Protein AF-A0A7V0SS67-F1 (afdb_monomer)

Foldseek 3Di:
DDDDDDPVRVCCVQPVDDDDDPPPPVVLLVVLCVVLVLPPCVQQNPVVVLVVVQPDPGPVSSVVVSCVVRVCSVVSSVVSSVVSSVVVVVVVVVDDPVNVVVVCCCVPPVCVCCVVPVVVVVVVVD

pLDDT: mean 96.19, std 3.83, range [73.62, 98.75]

Solvent-accessible surface area (backbone atoms only — not comparable to full-atom values): 7380 Å² total; per-residue (Å²): 138,87,87,86,80,55,71,68,56,52,34,42,75,57,67,66,62,84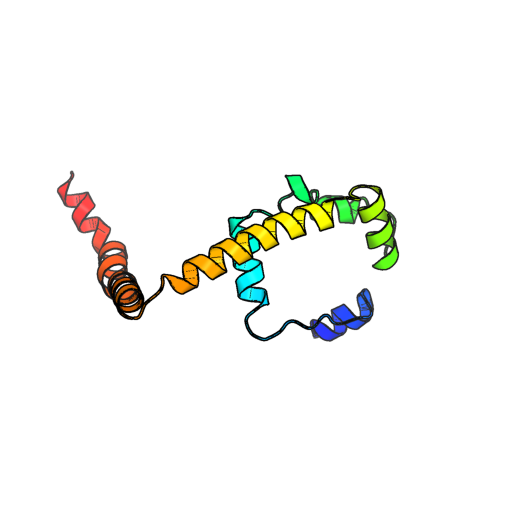,86,86,72,64,89,68,49,63,60,53,50,49,54,17,24,64,76,47,51,17,76,37,46,96,50,57,47,54,57,84,56,52,62,73,70,46,89,49,93,44,53,66,47,42,50,54,55,49,40,72,78,41,69,58,23,66,60,55,22,48,54,36,23,50,56,32,44,53,52,50,55,60,50,54,75,70,63,47,74,65,59,49,49,53,53,50,48,42,54,64,52,51,51,44,48,47,74,76,48,48,64,63,64,54,62,74,75,110

Radius of gyration: 22.18 Å; Cα contacts (8 Å, |Δi|>4): 68; chains: 1; bounding box: 54×40×57 Å

Secondary structure (DSSP, 8-state):
------HHHHHHHHTS-PPP--TTHHHHHHHHHHHHTTTSHHHH--HHHHHHH----SHHHHHHHHHHH-TTHHHHHHHHHHHHHHHHHHHHTT--HHHHHHHHHIIIIIIHHHHHHHHHHHHTT-

Structure (mmCIF, N/CA/C/O backbone):
data_AF-A0A7V0SS67-F1
#
_entry.id   AF-A0A7V0SS67-F1
#
loop_
_atom_site.group_PDB
_atom_site.id
_atom_site.type_symbol
_atom_site.label_atom_id
_atom_site.label_alt_id
_atom_site.label_comp_id
_atom_site.label_asym_id
_atom_site.label_entity_id
_atom_site.label_seq_id
_atom_site.pdbx_PDB_ins_code
_atom_site.Cartn_x
_atom_site.Cartn_y
_atom_site.Cartn_z
_atom_site.occupancy
_atom_site.B_iso_or_equiv
_atom_site.auth_seq_id
_atom_site.auth_comp_id
_atom_site.auth_asym_id
_atom_site.auth_atom_id
_atom_site.pdbx_PDB_model_num
ATOM 1 N N . MET A 1 1 ? 34.934 4.989 6.006 1.00 73.62 1 MET A N 1
ATOM 2 C CA . MET A 1 1 ? 34.285 6.233 5.537 1.00 73.62 1 MET A CA 1
ATOM 3 C C . MET A 1 1 ? 32.795 5.953 5.392 1.00 73.62 1 MET A C 1
ATOM 5 O O . MET A 1 1 ? 32.462 4.928 4.815 1.00 73.62 1 MET A O 1
ATOM 9 N N . LEU A 1 2 ? 31.919 6.779 5.969 1.00 80.50 2 LEU A N 1
ATOM 10 C CA . LEU A 1 2 ? 30.459 6.616 5.896 1.00 80.50 2 LEU A CA 1
ATOM 11 C C . LEU A 1 2 ? 29.910 7.613 4.872 1.00 80.50 2 LEU A C 1
ATOM 13 O O . LEU A 1 2 ? 30.039 8.817 5.076 1.00 80.50 2 LEU A O 1
ATOM 17 N N . ILE A 1 3 ? 29.315 7.116 3.789 1.00 89.94 3 ILE A N 1
ATOM 18 C CA . ILE A 1 3 ? 28.613 7.945 2.802 1.00 89.94 3 ILE A CA 1
ATOM 19 C C . ILE A 1 3 ? 27.132 7.964 3.187 1.00 89.94 3 ILE A C 1
ATOM 21 O O . ILE A 1 3 ? 26.530 6.910 3.391 1.00 89.94 3 ILE A O 1
ATOM 25 N N . LYS A 1 4 ? 26.551 9.160 3.312 1.00 92.12 4 LYS A N 1
ATOM 26 C CA . LYS A 1 4 ? 25.106 9.362 3.467 1.00 92.12 4 LYS A CA 1
ATOM 27 C C . LYS A 1 4 ? 24.581 9.957 2.167 1.00 92.12 4 LYS A C 1
ATOM 29 O O . LYS A 1 4 ? 25.079 10.996 1.755 1.00 92.12 4 LYS A O 1
ATOM 34 N N . ILE A 1 5 ? 23.594 9.307 1.567 1.00 94.56 5 ILE A N 1
ATOM 35 C CA . ILE A 1 5 ? 22.926 9.751 0.341 1.00 94.56 5 ILE A CA 1
ATOM 36 C C . ILE A 1 5 ? 21.428 9.866 0.615 1.00 94.56 5 ILE A C 1
ATOM 38 O O . ILE A 1 5 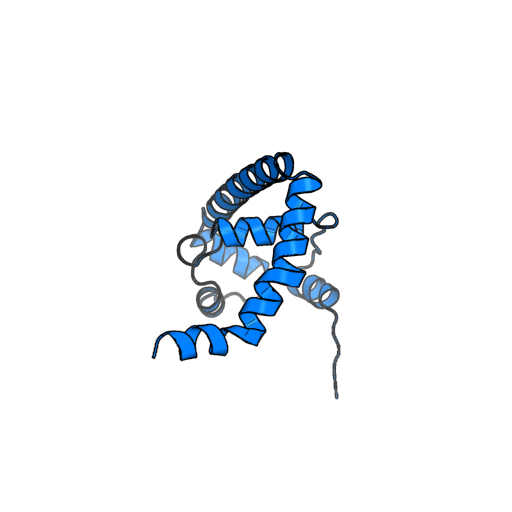? 20.862 9.028 1.330 1.00 94.56 5 ILE A O 1
ATOM 42 N N . LYS A 1 6 ? 20.786 10.919 0.108 1.00 93.94 6 LYS A N 1
ATOM 43 C CA . LYS A 1 6 ? 19.328 11.075 0.221 1.00 93.94 6 LYS A CA 1
ATOM 44 C C . LYS A 1 6 ? 18.623 10.236 -0.844 1.00 93.94 6 LYS A C 1
ATOM 46 O O . LYS A 1 6 ? 19.154 9.995 -1.920 1.00 93.94 6 LYS A O 1
ATOM 51 N N . ASN A 1 7 ? 17.376 9.850 -0.584 1.00 91.38 7 ASN A N 1
ATOM 52 C CA . ASN A 1 7 ? 16.580 9.132 -1.586 1.00 91.38 7 ASN A CA 1
ATOM 53 C C . ASN A 1 7 ? 16.333 9.960 -2.856 1.00 91.38 7 ASN A C 1
ATOM 55 O O . ASN A 1 7 ? 16.294 9.396 -3.941 1.00 91.38 7 ASN A O 1
ATOM 59 N N . GLU A 1 8 ? 16.181 11.279 -2.735 1.00 92.06 8 GLU A N 1
ATOM 60 C CA . GLU A 1 8 ? 16.025 12.179 -3.887 1.00 92.06 8 GLU A CA 1
ATOM 61 C C . GLU A 1 8 ? 17.274 12.176 -4.774 1.00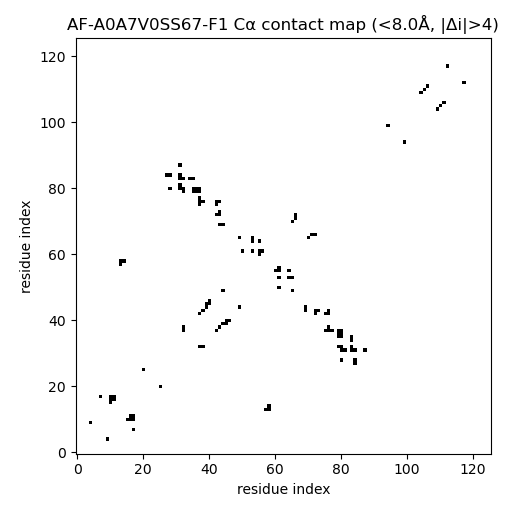 92.06 8 GLU A C 1
ATOM 63 O O . GLU A 1 8 ? 17.155 12.080 -5.991 1.00 92.06 8 GLU A O 1
ATOM 68 N N . GLU A 1 9 ? 18.463 12.187 -4.161 1.00 93.81 9 GLU A N 1
ATOM 69 C CA . GLU A 1 9 ? 19.745 12.077 -4.868 1.00 93.81 9 GLU A CA 1
ATOM 70 C C . GLU A 1 9 ? 19.830 10.734 -5.611 1.00 93.81 9 GLU A C 1
ATOM 72 O O . GLU A 1 9 ? 20.141 10.710 -6.795 1.00 93.81 9 GLU A O 1
ATOM 77 N N . LEU A 1 10 ? 19.445 9.620 -4.973 1.00 94.44 10 LEU A N 1
ATOM 78 C CA . LEU A 1 10 ? 19.388 8.309 -5.638 1.00 94.44 10 LEU A CA 1
ATOM 79 C C . LEU A 1 10 ? 18.441 8.290 -6.846 1.00 94.44 10 LEU A C 1
ATOM 81 O O . LEU A 1 10 ? 18.768 7.701 -7.874 1.00 94.44 10 LEU A O 1
ATOM 85 N N . ILE A 1 11 ? 17.259 8.901 -6.728 1.00 93.25 11 ILE A N 1
ATOM 86 C CA . ILE A 1 11 ? 16.284 8.963 -7.825 1.00 93.25 11 ILE A CA 1
ATOM 87 C C . ILE A 1 11 ? 16.846 9.794 -8.979 1.00 93.25 11 ILE A C 1
ATOM 89 O O . ILE A 1 11 ? 16.753 9.371 -10.131 1.00 93.25 11 ILE A O 1
ATOM 93 N N . GLN A 1 12 ? 17.452 10.941 -8.679 1.00 92.94 12 GLN A N 1
ATOM 94 C CA . GLN A 1 12 ? 18.030 11.803 -9.701 1.00 92.94 12 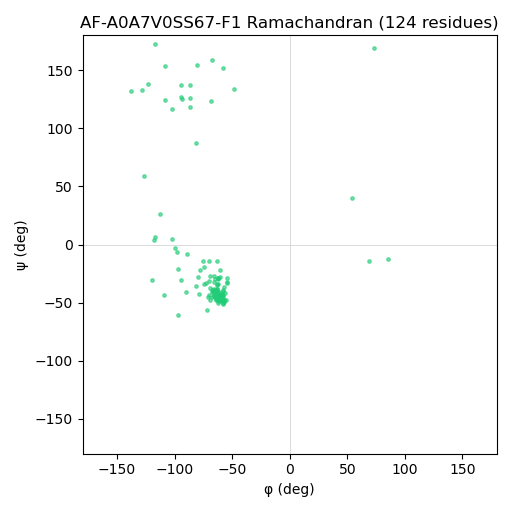GLN A CA 1
ATOM 95 C C . GLN A 1 12 ? 19.167 11.101 -10.454 1.00 92.94 12 GLN A C 1
ATOM 97 O O . GLN A 1 12 ? 19.180 11.133 -11.681 1.00 92.94 12 GLN A O 1
ATOM 102 N N . GLU A 1 13 ? 20.065 10.415 -9.745 1.00 93.81 13 GLU A N 1
ATOM 103 C CA . GLU A 1 13 ? 21.203 9.708 -10.350 1.00 93.81 13 GLU A CA 1
ATOM 104 C C . GLU A 1 13 ? 20.782 8.471 -11.164 1.00 93.81 13 GLU A C 1
ATOM 106 O O . GLU A 1 13 ? 21.364 8.184 -12.207 1.00 93.81 13 GLU A O 1
ATOM 111 N N . LEU A 1 14 ? 19.769 7.719 -10.712 1.00 94.12 14 LEU A N 1
ATOM 112 C CA . LEU A 1 14 ? 19.390 6.445 -11.346 1.00 94.12 14 LEU A CA 1
ATOM 113 C C . LEU A 1 14 ? 18.267 6.570 -12.385 1.00 94.12 14 LEU A C 1
ATOM 115 O O . LEU A 1 14 ? 18.192 5.757 -13.307 1.00 94.12 14 LEU A O 1
ATOM 119 N N . ILE A 1 15 ? 17.357 7.530 -12.210 1.00 94.69 15 ILE A N 1
ATOM 120 C CA . ILE A 1 15 ? 16.116 7.666 -12.995 1.00 94.69 15 ILE A CA 1
ATOM 121 C C . ILE A 1 15 ? 16.069 9.011 -13.733 1.00 94.69 15 ILE A C 1
ATOM 123 O O . ILE A 1 15 ? 15.489 9.084 -14.814 1.00 94.69 15 ILE A O 1
ATOM 127 N N . GLY A 1 16 ? 16.674 10.065 -13.176 1.00 91.81 16 GLY A N 1
ATOM 128 C CA . GLY A 1 16 ? 16.734 11.404 -13.777 1.00 91.81 16 GLY A CA 1
ATOM 129 C C . GLY A 1 16 ? 15.522 12.300 -13.503 1.00 91.81 16 GLY A C 1
ATOM 130 O O . GLY A 1 16 ? 15.597 13.503 -13.742 1.00 91.81 16 GLY A O 1
ATOM 131 N N . GLU A 1 17 ? 14.426 11.744 -12.982 1.00 89.81 17 GLU A N 1
ATOM 132 C CA . GLU A 1 17 ? 13.186 12.474 -12.712 1.00 89.81 17 GLU A CA 1
ATOM 133 C C . GLU A 1 17 ? 12.582 12.079 -11.360 1.00 89.81 17 GLU A C 1
ATOM 135 O O . GLU A 1 17 ? 12.384 10.897 -11.056 1.00 89.81 17 GLU A O 1
ATOM 140 N N . ILE A 1 18 ? 12.217 13.093 -10.574 1.00 88.69 18 ILE A N 1
ATOM 141 C CA . ILE A 1 18 ? 11.499 12.939 -9.310 1.00 88.69 18 ILE A CA 1
ATOM 142 C C . ILE A 1 18 ? 9.997 13.059 -9.570 1.00 88.69 18 ILE A C 1
ATOM 144 O O . ILE A 1 18 ? 9.517 14.055 -10.101 1.00 88.69 18 ILE A O 1
ATOM 148 N N . LYS A 1 19 ? 9.235 12.044 -9.151 1.00 91.62 19 LYS A N 1
ATOM 149 C CA . LYS A 1 19 ? 7.769 12.059 -9.234 1.00 91.62 19 LYS A CA 1
ATOM 150 C C . LYS A 1 19 ? 7.175 12.716 -8.000 1.00 91.62 19 LYS A C 1
ATOM 152 O O . LYS A 1 19 ? 7.409 12.259 -6.881 1.00 91.62 19 LYS A O 1
ATOM 157 N N . GLU A 1 20 ? 6.333 13.716 -8.218 1.00 93.50 20 GLU A N 1
ATOM 158 C CA . GLU A 1 20 ? 5.590 14.372 -7.149 1.00 93.50 20 GLU A CA 1
ATOM 159 C C . GLU A 1 20 ? 4.194 13.771 -6.975 1.00 93.50 20 GLU A C 1
ATOM 161 O O . GLU A 1 20 ? 3.464 13.513 -7.933 1.00 93.50 20 GLU A O 1
ATOM 166 N N . PHE A 1 21 ? 3.804 13.578 -5.717 1.00 95.62 21 PHE A N 1
ATOM 167 C CA . PHE A 1 21 ? 2.466 13.138 -5.344 1.00 95.62 21 PHE A CA 1
ATOM 168 C C . PHE A 1 21 ? 1.900 14.097 -4.294 1.00 95.62 21 PHE A C 1
ATOM 170 O O . PHE A 1 21 ? 2.587 14.375 -3.306 1.00 95.62 21 PHE A O 1
ATOM 177 N N . PRO A 1 22 ? 0.648 14.578 -4.435 1.00 97.62 22 PRO A N 1
ATOM 178 C CA . PRO A 1 22 ? 0.053 15.459 -3.440 1.00 97.62 22 PRO A CA 1
ATOM 179 C C . PRO A 1 22 ? 0.016 14.814 -2.054 1.00 97.62 22 PRO A C 1
ATOM 181 O O . PRO A 1 22 ? -0.091 13.588 -1.914 1.00 97.62 22 PRO A O 1
ATOM 184 N N . ARG A 1 23 ? 0.056 15.647 -1.011 1.00 96.50 23 ARG A N 1
ATOM 185 C CA . ARG A 1 23 ? 0.071 15.201 0.387 1.00 96.50 23 ARG A CA 1
ATOM 186 C C . ARG A 1 23 ? -1.029 14.160 0.650 1.00 96.50 23 ARG A C 1
ATOM 188 O O . ARG A 1 23 ? -2.173 14.335 0.243 1.00 96.50 23 ARG A O 1
ATOM 195 N N . TYR A 1 24 ? -0.660 13.076 1.335 1.00 95.62 24 TYR A N 1
ATOM 196 C CA . TYR A 1 24 ? -1.501 11.919 1.693 1.00 95.62 24 TYR A CA 1
ATOM 197 C C . TYR A 1 24 ? -1.952 10.993 0.552 1.00 95.62 24 TYR A C 1
ATOM 199 O O . TYR A 1 24 ? -2.372 9.869 0.834 1.00 95.62 24 TYR A O 1
ATOM 207 N N . THR A 1 25 ? -1.825 11.382 -0.718 1.00 97.62 25 THR A N 1
ATOM 208 C CA . THR A 1 25 ? -2.313 10.549 -1.834 1.00 97.62 25 THR A CA 1
ATOM 209 C C . THR A 1 25 ? -1.593 9.204 -1.923 1.00 97.62 25 THR A C 1
ATOM 211 O O . THR A 1 25 ? -2.241 8.180 -2.124 1.00 97.62 25 THR A O 1
ATOM 214 N N . THR A 1 26 ? -0.283 9.161 -1.667 1.00 97.12 26 THR A N 1
ATOM 215 C CA . THR A 1 26 ? 0.496 7.911 -1.658 1.00 97.12 26 THR A CA 1
ATOM 216 C C . THR A 1 26 ? 0.037 6.934 -0.577 1.00 97.12 26 THR A C 1
ATOM 218 O O . THR A 1 26 ? 0.020 5.733 -0.820 1.00 97.12 26 THR A O 1
ATOM 221 N N . GLN A 1 27 ? -0.411 7.413 0.589 1.00 98.12 27 GLN A N 1
ATOM 222 C CA . GLN A 1 27 ? -0.945 6.550 1.651 1.00 98.12 27 GLN A CA 1
ATOM 223 C C . GLN A 1 27 ? -2.251 5.879 1.211 1.00 98.12 27 GLN A C 1
ATOM 225 O O . GLN A 1 27 ? -2.433 4.678 1.412 1.00 98.12 27 GLN A O 1
ATOM 230 N N . ILE A 1 28 ? -3.124 6.634 0.538 1.00 98.06 28 ILE A N 1
ATOM 231 C CA . ILE A 1 28 ? -4.373 6.109 -0.029 1.00 98.06 28 ILE A CA 1
ATOM 232 C C . ILE A 1 28 ? -4.071 5.110 -1.151 1.00 98.06 28 ILE A C 1
ATOM 234 O O . ILE A 1 28 ? -4.667 4.035 -1.183 1.00 98.06 28 ILE A O 1
ATOM 238 N N . LEU A 1 29 ? -3.131 5.428 -2.045 1.00 98.50 29 LEU A N 1
ATOM 239 C CA . LEU A 1 29 ? -2.714 4.539 -3.133 1.00 98.50 29 LEU A CA 1
ATOM 240 C C . LEU A 1 29 ? -2.094 3.239 -2.603 1.00 98.50 29 LEU A C 1
ATOM 242 O O . LEU A 1 29 ? -2.414 2.164 -3.108 1.00 98.50 29 LEU A O 1
ATOM 246 N N . ASN A 1 30 ? -1.272 3.315 -1.555 1.00 98.44 30 ASN A N 1
ATOM 247 C CA . ASN A 1 30 ? -0.675 2.147 -0.910 1.00 98.44 30 ASN A CA 1
ATOM 248 C C . ASN A 1 30 ? -1.743 1.253 -0.270 1.00 98.44 30 ASN A C 1
ATOM 250 O O . ASN A 1 30 ? -1.744 0.045 -0.514 1.00 98.44 30 ASN A O 1
ATOM 254 N N . LEU A 1 31 ? -2.692 1.836 0.473 1.00 98.56 31 LEU A N 1
ATOM 255 C CA . LEU A 1 31 ? -3.822 1.101 1.050 1.00 98.56 31 LEU A CA 1
ATOM 256 C C . LEU A 1 31 ? -4.692 0.462 -0.043 1.00 98.56 31 LEU A C 1
ATOM 258 O O . LEU A 1 31 ? -5.053 -0.715 0.042 1.00 98.56 31 LEU A O 1
ATOM 262 N N . ALA A 1 32 ? -4.996 1.216 -1.101 1.00 98.69 32 ALA A N 1
ATOM 263 C CA . ALA A 1 32 ? -5.763 0.718 -2.234 1.00 98.69 32 ALA A CA 1
ATOM 264 C C . ALA A 1 32 ? -5.052 -0.457 -2.912 1.00 98.69 32 ALA A C 1
ATOM 266 O O . ALA A 1 32 ? -5.674 -1.485 -3.172 1.00 98.69 32 ALA A O 1
ATOM 267 N N . ASN A 1 33 ? -3.747 -0.347 -3.158 1.00 98.75 33 ASN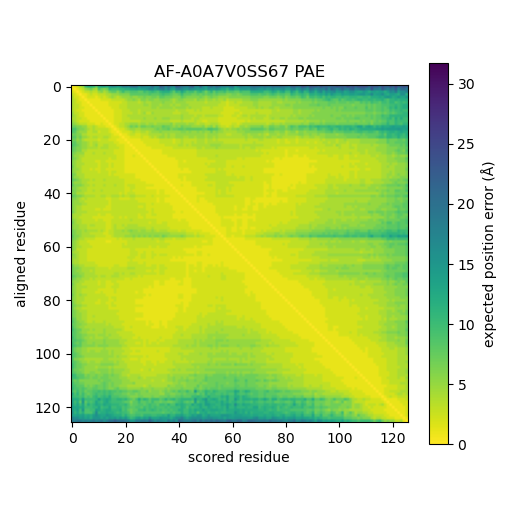 A N 1
ATOM 268 C CA . ASN A 1 33 ? -2.970 -1.418 -3.766 1.00 98.75 33 ASN A CA 1
ATOM 269 C C . ASN A 1 33 ? -2.858 -2.651 -2.859 1.00 98.75 33 ASN A C 1
ATOM 271 O O . ASN A 1 33 ? -2.974 -3.772 -3.355 1.00 98.75 33 ASN A O 1
ATOM 275 N N . GLN A 1 34 ? -2.694 -2.472 -1.545 1.00 98.38 34 GLN A N 1
ATOM 276 C CA . GLN A 1 34 ? -2.664 -3.578 -0.585 1.00 98.38 34 GLN A CA 1
ATOM 277 C C . GLN A 1 34 ? -3.973 -4.379 -0.617 1.00 98.38 34 GLN A C 1
ATOM 279 O O . GLN A 1 34 ? -3.939 -5.607 -0.730 1.00 98.38 34 GLN A O 1
ATOM 284 N N . ASN A 1 35 ? -5.115 -3.686 -0.604 1.00 98.38 35 ASN A N 1
ATOM 285 C CA . ASN A 1 35 ? -6.437 -4.311 -0.659 1.00 98.38 35 ASN A CA 1
ATOM 286 C C . ASN A 1 35 ? -6.729 -4.929 -2.037 1.00 98.38 35 ASN A C 1
ATOM 288 O O . ASN A 1 35 ? -7.238 -6.045 -2.130 1.00 98.38 35 ASN A O 1
ATOM 292 N N . ALA A 1 36 ? -6.398 -4.220 -3.120 1.00 98.31 36 ALA A N 1
ATOM 293 C CA . ALA A 1 36 ? -6.633 -4.673 -4.493 1.00 98.31 36 ALA A CA 1
ATOM 294 C C . ALA A 1 36 ? -5.666 -5.772 -4.945 1.00 98.31 36 ALA A C 1
ATOM 296 O O . ALA A 1 36 ? -5.936 -6.466 -5.931 1.00 98.31 36 ALA A O 1
ATOM 297 N N . GLN A 1 37 ? -4.527 -5.897 -4.257 1.00 98.25 37 GLN A N 1
ATOM 298 C CA . GLN A 1 37 ? -3.403 -6.732 -4.656 1.00 98.25 37 GLN A CA 1
ATOM 299 C C . GLN A 1 37 ? -2.918 -6.410 -6.084 1.00 98.25 37 GLN A C 1
ATOM 301 O O . GLN A 1 37 ? -2.612 -7.316 -6.865 1.00 98.25 37 GLN A O 1
ATOM 306 N N . GLY A 1 38 ? -2.890 -5.118 -6.431 1.00 97.81 38 GLY A N 1
ATOM 307 C CA . GLY A 1 38 ? -2.658 -4.615 -7.790 1.00 97.81 38 GLY A CA 1
ATOM 308 C C . GLY A 1 38 ? -1.260 -4.904 -8.331 1.00 97.81 38 GLY A C 1
ATOM 309 O O . GLY A 1 38 ? -1.117 -5.175 -9.516 1.00 97.81 38 GLY A O 1
ATOM 310 N N . THR A 1 39 ? -0.251 -4.940 -7.461 1.00 98.12 39 THR A N 1
ATOM 311 C CA . THR A 1 39 ? 1.153 -5.197 -7.826 1.00 98.12 39 THR A CA 1
ATOM 312 C C . THR A 1 39 ? 1.679 -6.533 -7.292 1.00 98.12 39 THR A C 1
ATOM 314 O O . THR A 1 39 ? 2.872 -6.680 -7.036 1.00 98.12 39 THR A O 1
ATOM 317 N N . ARG A 1 40 ? 0.806 -7.524 -7.060 1.00 97.94 40 ARG A N 1
ATOM 318 C CA . ARG A 1 40 ? 1.265 -8.884 -6.714 1.00 97.94 40 ARG A CA 1
ATOM 319 C C . ARG A 1 40 ? 1.982 -9.538 -7.904 1.00 97.94 40 ARG A C 1
ATOM 321 O O . ARG A 1 40 ? 1.662 -9.196 -9.043 1.00 97.94 40 ARG A O 1
ATOM 328 N N . PRO A 1 41 ? 2.832 -10.558 -7.672 1.00 98.31 41 PRO A N 1
ATOM 329 C CA . PRO A 1 41 ? 3.581 -11.220 -8.744 1.00 98.31 41 PRO A CA 1
ATOM 330 C C . PRO A 1 41 ? 2.713 -11.760 -9.884 1.00 98.31 41 PRO A C 1
ATOM 332 O O . PRO A 1 41 ? 3.081 -11.674 -11.047 1.00 98.31 41 PRO A O 1
ATOM 335 N N . ARG A 1 42 ? 1.492 -12.215 -9.583 1.00 97.38 42 ARG A N 1
ATOM 336 C CA . ARG A 1 42 ? 0.515 -12.638 -10.601 1.00 97.38 42 ARG A CA 1
ATOM 337 C C . ARG A 1 42 ? 0.053 -11.531 -11.569 1.00 97.38 42 ARG A C 1
ATOM 339 O O . ARG A 1 42 ? -0.620 -11.844 -12.540 1.00 97.38 42 ARG A O 1
ATOM 346 N N . VAL A 1 43 ? 0.314 -10.255 -11.269 1.00 97.88 43 VAL A N 1
ATOM 347 C CA . VAL A 1 43 ? -0.086 -9.095 -12.092 1.00 97.88 43 VAL A CA 1
ATOM 348 C C . VAL A 1 43 ? 1.120 -8.449 -12.773 1.00 97.88 43 VAL A C 1
ATOM 350 O O . VAL A 1 43 ? 1.040 -8.106 -13.949 1.00 97.88 43 VAL A O 1
ATOM 353 N N . VAL A 1 44 ? 2.224 -8.280 -12.040 1.00 98.31 44 VAL A N 1
ATOM 354 C CA . VAL A 1 44 ? 3.411 -7.525 -12.496 1.00 98.31 44 VAL A CA 1
ATOM 355 C C . VAL A 1 44 ? 4.675 -8.383 -12.607 1.00 98.31 44 VAL A C 1
ATOM 357 O O . VAL A 1 44 ? 5.759 -7.866 -12.835 1.00 98.31 44 VAL A O 1
ATOM 360 N N . GLY A 1 45 ? 4.560 -9.697 -12.419 1.00 98.00 45 GLY A N 1
ATOM 361 C CA . GLY A 1 45 ? 5.709 -10.589 -12.309 1.00 98.00 45 GLY A CA 1
ATOM 362 C C . GLY A 1 45 ? 6.450 -10.458 -10.974 1.00 98.00 45 GLY A C 1
ATOM 363 O O . GLY A 1 45 ? 6.196 -9.565 -10.160 1.00 98.00 45 GLY A O 1
ATOM 364 N N . GLN A 1 46 ? 7.367 -11.389 -10.716 1.00 98.12 46 GLN A N 1
ATOM 365 C CA . GLN A 1 46 ? 8.205 -11.364 -9.518 1.00 98.12 46 GLN A CA 1
ATOM 366 C C . GLN A 1 46 ? 9.381 -10.401 -9.737 1.00 98.12 46 GLN A C 1
ATOM 368 O O . GLN A 1 46 ? 10.453 -10.808 -10.174 1.00 98.12 46 GLN A O 1
ATOM 373 N N . LEU A 1 47 ? 9.175 -9.112 -9.442 1.00 97.88 47 LEU A N 1
ATOM 374 C CA . LEU A 1 47 ? 10.131 -8.039 -9.761 1.00 97.88 47 LEU A CA 1
ATOM 375 C C . LEU A 1 47 ? 11.551 -8.275 -9.209 1.00 97.88 47 LEU A C 1
ATOM 377 O O . LEU A 1 47 ? 12.515 -7.895 -9.864 1.00 97.88 47 LEU A O 1
ATOM 381 N N . SER A 1 48 ? 11.689 -8.935 -8.049 1.00 97.56 48 SER A N 1
ATOM 382 C CA . SER A 1 48 ? 12.996 -9.266 -7.454 1.00 97.56 48 SER A CA 1
ATOM 383 C C . SER A 1 48 ? 13.818 -10.250 -8.284 1.00 97.56 48 SER A C 1
ATOM 385 O O . SER A 1 48 ? 15.042 -10.201 -8.229 1.00 97.56 48 SER A O 1
ATOM 387 N N . GLU A 1 49 ? 13.163 -11.142 -9.027 1.00 98.25 49 GLU A N 1
ATOM 388 C CA . GLU A 1 49 ? 13.840 -12.084 -9.922 1.00 98.25 49 GLU A CA 1
ATOM 389 C C . GLU A 1 49 ? 14.003 -11.471 -11.309 1.00 98.25 49 GLU A C 1
ATOM 391 O O . GLU A 1 49 ? 15.087 -11.519 -11.880 1.00 98.25 49 GLU A O 1
ATOM 396 N N . LEU A 1 50 ? 12.975 -10.771 -11.794 1.00 98.25 50 LEU A N 1
ATOM 397 C CA . LEU A 1 50 ? 13.010 -10.111 -13.097 1.00 98.25 50 LEU A CA 1
ATOM 398 C C . LEU A 1 50 ? 14.149 -9.092 -13.217 1.00 98.25 50 LEU A C 1
ATOM 400 O O . LEU A 1 50 ? 14.792 -9.038 -14.259 1.00 98.25 50 LEU A O 1
ATOM 404 N N . ILE A 1 51 ? 14.436 -8.314 -12.167 1.00 97.75 51 ILE A N 1
ATOM 405 C CA . ILE A 1 51 ? 15.542 -7.343 -12.201 1.00 97.75 51 ILE A CA 1
ATOM 406 C C . ILE A 1 51 ? 16.918 -8.016 -12.314 1.00 97.75 51 ILE A C 1
ATOM 408 O O . ILE A 1 51 ? 17.827 -7.423 -12.879 1.00 97.75 51 ILE A O 1
ATOM 412 N N . LYS A 1 52 ? 17.070 -9.258 -11.832 1.00 97.75 52 LYS A N 1
ATOM 413 C CA . LYS A 1 52 ? 18.314 -10.038 -11.965 1.00 97.75 52 LYS A CA 1
ATOM 414 C C . LYS A 1 52 ? 18.454 -10.674 -13.349 1.00 97.75 52 LYS A C 1
ATOM 416 O O . LYS A 1 52 ? 19.566 -10.925 -13.793 1.00 97.75 52 LYS A O 1
ATOM 421 N N . GLU A 1 53 ? 17.333 -10.970 -14.006 1.00 97.75 53 GLU A N 1
ATOM 422 C CA . GLU A 1 53 ? 17.299 -11.499 -15.376 1.00 97.75 53 GLU A CA 1
ATOM 423 C C . GLU A 1 53 ? 17.528 -10.422 -16.445 1.00 97.75 53 GLU A C 1
ATOM 425 O O . GLU A 1 53 ? 17.855 -10.747 -17.588 1.00 97.75 53 GLU A O 1
ATOM 430 N N . CYS A 1 54 ? 17.287 -9.154 -16.114 1.00 98.00 54 CYS A N 1
ATOM 431 C CA . CYS A 1 54 ? 17.446 -8.049 -17.045 1.00 98.00 54 CYS A CA 1
ATOM 432 C C . CYS A 1 54 ? 18.935 -7.848 -17.382 1.00 98.00 54 CYS A C 1
ATOM 434 O O . CYS A 1 54 ? 19.727 -7.620 -16.469 1.00 98.00 54 CYS A O 1
ATOM 436 N N . PRO A 1 55 ? 19.337 -7.893 -18.668 1.00 97.38 55 PRO A N 1
ATOM 437 C CA . PRO A 1 55 ? 20.731 -7.675 -19.060 1.00 97.38 55 PRO A CA 1
ATOM 438 C C . PRO A 1 55 ? 21.137 -6.192 -19.006 1.00 97.38 55 PRO A C 1
ATOM 440 O O . PRO A 1 55 ? 22.320 -5.868 -19.066 1.00 97.38 55 PRO A O 1
ATOM 443 N N . GLU A 1 56 ? 20.157 -5.291 -18.918 1.00 97.25 56 GLU A N 1
ATOM 444 C CA . GLU A 1 56 ? 20.361 -3.848 -18.905 1.00 97.25 56 GLU A CA 1
ATOM 445 C C . GLU A 1 56 ? 20.627 -3.327 -17.491 1.00 97.25 56 GLU A C 1
ATOM 447 O O . GLU A 1 56 ? 19.905 -3.663 -16.553 1.00 97.25 56 GLU A O 1
ATOM 452 N N . ASN A 1 57 ? 21.600 -2.421 -17.364 1.00 94.50 57 ASN A N 1
ATOM 453 C CA . ASN A 1 57 ? 21.965 -1.780 -16.092 1.00 94.50 57 ASN A CA 1
ATOM 454 C C . ASN A 1 57 ? 21.431 -0.344 -15.950 1.00 94.50 57 ASN A C 1
ATOM 456 O O . ASN A 1 57 ? 21.752 0.346 -14.985 1.00 94.50 57 ASN A O 1
ATOM 460 N N . THR A 1 58 ? 20.640 0.132 -16.916 1.00 96.19 58 THR A N 1
ATOM 461 C CA . THR A 1 58 ? 20.041 1.474 -16.897 1.00 96.19 58 THR A CA 1
ATOM 462 C C . THR A 1 58 ? 18.543 1.394 -16.633 1.00 96.19 58 THR A C 1
ATOM 464 O O . THR A 1 58 ? 17.893 0.403 -16.974 1.00 96.19 58 THR A O 1
ATOM 467 N N . TYR A 1 59 ? 17.966 2.457 -16.068 1.00 96.38 59 TYR A N 1
ATOM 468 C CA . TYR A 1 59 ? 16.520 2.525 -15.859 1.00 96.38 59 TYR A CA 1
ATOM 469 C C . TYR A 1 59 ? 15.729 2.399 -17.170 1.00 96.38 59 TYR A C 1
ATOM 471 O O . TYR A 1 59 ? 14.738 1.667 -17.217 1.00 96.38 59 TYR A O 1
ATOM 479 N N . GLU A 1 60 ? 16.167 3.067 -18.242 1.00 97.06 60 GLU A N 1
ATOM 480 C CA . GLU A 1 60 ? 15.472 2.998 -19.532 1.00 97.06 60 GLU A CA 1
ATOM 481 C C . GLU A 1 60 ? 15.581 1.597 -20.150 1.00 97.06 60 GLU A C 1
ATOM 483 O O . GLU A 1 60 ? 14.575 1.063 -20.614 1.00 97.06 60 GLU A O 1
ATOM 488 N N . GLY A 1 61 ? 16.747 0.947 -20.061 1.00 98.19 61 GLY A N 1
ATOM 489 C CA . GLY A 1 61 ? 16.909 -0.440 -20.496 1.00 98.19 61 GLY A CA 1
ATOM 490 C C . GLY A 1 61 ? 16.026 -1.413 -19.705 1.00 98.19 61 GLY A C 1
ATOM 491 O O . GLY A 1 61 ? 15.293 -2.203 -20.303 1.00 98.19 61 GLY A O 1
ATOM 492 N N . TRP A 1 62 ? 15.987 -1.289 -18.372 1.00 98.06 62 TRP A N 1
ATOM 493 C CA . TRP A 1 62 ? 15.063 -2.048 -17.518 1.00 98.06 62 TRP A CA 1
ATOM 494 C C . TRP A 1 62 ? 13.604 -1.849 -17.932 1.00 98.06 62 TRP A C 1
ATOM 496 O O . TRP A 1 62 ? 12.855 -2.815 -18.075 1.00 98.06 62 TRP A O 1
ATOM 506 N N . LYS A 1 63 ? 13.190 -0.599 -18.145 1.00 97.75 63 LYS A N 1
ATOM 507 C CA . LYS A 1 63 ? 11.822 -0.244 -18.528 1.00 97.75 63 LYS A CA 1
ATOM 508 C C . LYS A 1 63 ? 11.436 -0.863 -19.870 1.00 97.75 63 LYS A C 1
ATOM 510 O O . LYS A 1 63 ? 10.373 -1.478 -19.947 1.00 97.75 63 LYS A O 1
ATOM 515 N N . GLN A 1 64 ? 12.279 -0.744 -20.897 1.00 98.31 64 GLN A N 1
ATOM 516 C CA . GLN A 1 64 ? 12.019 -1.344 -22.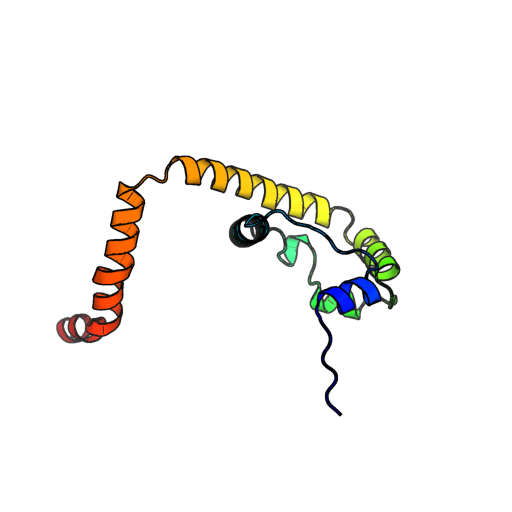210 1.00 98.31 64 GLN A CA 1
ATOM 517 C C . GLN A 1 64 ? 11.961 -2.875 -22.124 1.00 98.31 64 GLN A C 1
ATOM 519 O O . GLN A 1 64 ? 11.000 -3.490 -22.595 1.00 98.31 64 GLN A O 1
ATOM 524 N N . TRP A 1 65 ? 12.929 -3.495 -21.446 1.00 98.69 65 TRP A N 1
ATOM 525 C CA . TRP A 1 65 ? 12.973 -4.945 -21.262 1.00 98.69 65 TRP A CA 1
ATOM 526 C C . TRP A 1 65 ? 11.744 -5.465 -20.505 1.00 98.69 65 TRP A C 1
ATOM 528 O O . TRP A 1 65 ? 11.064 -6.382 -20.974 1.00 98.69 65 TRP A O 1
ATOM 538 N N . TYR A 1 66 ? 11.392 -4.839 -19.381 1.00 98.62 66 TYR A N 1
ATOM 539 C CA . TYR A 1 66 ? 10.239 -5.228 -18.571 1.00 98.62 66 TYR A CA 1
ATOM 540 C C . TYR A 1 66 ? 8.926 -5.072 -19.347 1.00 98.62 66 TYR A C 1
ATOM 542 O O . TYR A 1 66 ? 8.104 -5.991 -19.353 1.00 98.62 66 TYR A O 1
ATOM 550 N N . LEU A 1 67 ? 8.727 -3.942 -20.036 1.00 98.50 67 LEU A N 1
ATOM 551 C CA . LEU A 1 67 ? 7.504 -3.691 -20.804 1.00 98.50 67 LEU A CA 1
ATOM 552 C C . LEU A 1 67 ? 7.384 -4.594 -22.037 1.00 98.50 67 LEU A C 1
ATOM 554 O O . LEU A 1 67 ? 6.264 -4.922 -22.419 1.00 98.50 67 LEU A O 1
ATOM 558 N N . SER A 1 68 ? 8.495 -5.064 -22.614 1.00 98.25 68 SER A N 1
ATOM 559 C CA . SER A 1 68 ? 8.454 -6.062 -23.692 1.00 98.25 68 SER A CA 1
ATOM 560 C C . SER A 1 68 ? 7.901 -7.415 -23.214 1.00 98.25 68 SER A C 1
ATOM 562 O O . SER A 1 68 ? 7.110 -8.045 -23.915 1.00 98.25 68 SER A O 1
ATOM 564 N N . LYS A 1 69 ? 8.253 -7.836 -21.988 1.00 97.56 69 LYS A N 1
ATOM 565 C CA . LYS A 1 69 ? 7.784 -9.090 -21.371 1.00 97.56 69 LYS A CA 1
ATOM 566 C C . LYS A 1 69 ? 6.390 -8.962 -20.749 1.00 97.56 69 LYS A C 1
ATOM 568 O O . LYS A 1 69 ? 5.601 -9.905 -20.786 1.00 97.56 69 LYS A O 1
ATOM 573 N N . TYR A 1 70 ? 6.081 -7.801 -20.173 1.00 97.81 70 TYR A N 1
ATOM 574 C CA . TYR A 1 70 ? 4.854 -7.535 -19.421 1.00 97.81 70 TYR A CA 1
ATOM 575 C C . TYR A 1 70 ? 4.109 -6.285 -19.935 1.00 97.81 70 TYR A C 1
ATOM 577 O O . TYR A 1 70 ? 3.834 -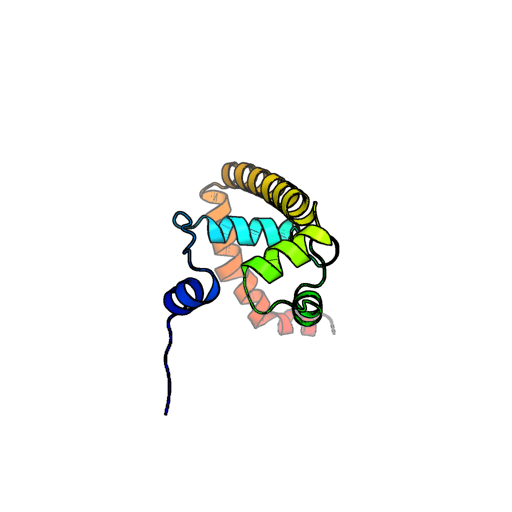5.369 -19.146 1.00 97.81 70 TYR A O 1
ATOM 585 N N . PRO A 1 71 ? 3.701 -6.239 -21.220 1.00 97.75 71 PRO A N 1
ATOM 586 C CA . PRO A 1 71 ? 3.208 -5.018 -21.875 1.00 97.75 71 PRO A CA 1
ATOM 587 C C . PRO A 1 71 ? 1.937 -4.442 -21.245 1.00 97.75 71 PRO A C 1
ATOM 589 O O . PRO A 1 71 ? 1.726 -3.233 -21.235 1.00 97.75 71 PRO A O 1
ATOM 592 N N . ASN A 1 72 ? 1.097 -5.298 -20.658 1.00 98.00 72 ASN A N 1
ATOM 593 C CA . ASN A 1 72 ? -0.165 -4.885 -20.042 1.00 98.00 72 ASN A CA 1
ATOM 594 C C . ASN A 1 72 ? -0.099 -4.752 -18.512 1.00 98.00 72 ASN A C 1
ATOM 596 O O . ASN A 1 72 ? -1.095 -4.372 -17.896 1.00 98.00 72 ASN A O 1
ATOM 600 N N . SER A 1 73 ? 1.038 -5.061 -17.880 1.00 98.06 73 SER A N 1
ATOM 601 C CA . SER A 1 73 ? 1.137 -5.121 -16.412 1.00 98.06 73 SER A CA 1
ATOM 602 C C . SER A 1 73 ? 0.803 -3.794 -15.736 1.00 98.06 73 SER A C 1
ATOM 604 O O . SER A 1 73 ? 0.027 -3.773 -14.782 1.00 98.06 73 SER A O 1
ATOM 606 N N . ILE A 1 74 ? 1.317 -2.682 -16.270 1.00 98.50 74 ILE A N 1
ATOM 607 C CA . ILE A 1 74 ? 1.046 -1.339 -15.749 1.00 98.50 74 ILE A CA 1
ATOM 608 C C . ILE A 1 74 ? -0.441 -1.011 -15.874 1.00 98.50 74 ILE A C 1
ATOM 610 O O . ILE A 1 74 ? -1.056 -0.596 -14.897 1.00 98.50 74 ILE A O 1
ATOM 614 N N . LYS A 1 75 ? -1.051 -1.272 -17.038 1.00 98.56 75 LYS A N 1
ATOM 615 C CA . LYS A 1 75 ? -2.492 -1.072 -17.253 1.00 98.56 75 LYS A CA 1
ATOM 616 C C . LYS A 1 75 ? -3.319 -1.885 -16.253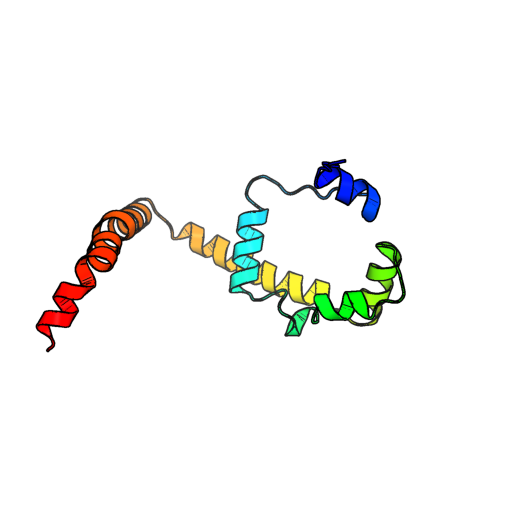 1.00 98.56 75 LYS A C 1
ATOM 618 O O . LYS A 1 75 ? -4.194 -1.337 -15.590 1.00 98.56 75 LYS A O 1
ATOM 623 N N . TYR A 1 76 ? -3.036 -3.177 -16.104 1.00 98.56 76 TYR A N 1
ATOM 624 C CA . TYR A 1 76 ? -3.802 -4.052 -15.213 1.00 98.56 76 TYR A CA 1
ATOM 625 C C . TYR A 1 76 ? -3.629 -3.710 -13.731 1.00 98.56 76 TYR A C 1
ATOM 627 O O . TYR A 1 76 ? -4.607 -3.755 -12.979 1.00 98.56 76 TYR A O 1
ATOM 635 N N . ALA A 1 77 ? -2.416 -3.353 -13.306 1.00 98.69 77 ALA A N 1
ATOM 636 C CA . ALA A 1 77 ? -2.169 -2.876 -11.952 1.00 98.69 77 ALA A CA 1
ATOM 637 C C . ALA A 1 77 ? -2.927 -1.565 -11.691 1.00 98.69 77 ALA A C 1
ATOM 639 O O . ALA A 1 77 ? -3.641 -1.466 -10.691 1.00 98.69 77 ALA A O 1
ATOM 640 N N . THR A 1 78 ? -2.854 -0.608 -12.621 1.00 98.75 78 THR A N 1
ATOM 641 C CA . THR A 1 78 ? -3.566 0.674 -12.542 1.00 98.75 78 THR A CA 1
ATOM 642 C C . THR A 1 78 ? -5.071 0.480 -12.416 1.00 98.75 78 THR A C 1
ATOM 644 O O . THR A 1 78 ? -5.664 1.026 -11.490 1.00 98.75 78 THR A O 1
ATOM 647 N N . GLU A 1 79 ? -5.697 -0.349 -13.255 1.00 98.75 79 GLU A N 1
ATOM 648 C CA . GLU A 1 79 ? -7.147 -0.589 -13.182 1.00 98.75 79 GLU A CA 1
ATOM 649 C C . GLU A 1 79 ? -7.576 -1.208 -11.845 1.00 98.75 79 GLU A C 1
ATOM 651 O O . GLU A 1 79 ? -8.579 -0.806 -11.245 1.00 98.75 79 GLU A O 1
ATOM 656 N N . LYS A 1 80 ? -6.790 -2.158 -11.321 1.00 98.62 80 LYS A N 1
ATOM 657 C CA . LYS A 1 80 ? -7.046 -2.762 -10.005 1.00 98.62 80 LYS A CA 1
ATOM 658 C C . LYS A 1 80 ? -6.971 -1.729 -8.884 1.00 98.62 80 LYS A C 1
ATOM 660 O O . LYS A 1 80 ? -7.871 -1.683 -8.041 1.00 98.62 80 LYS A O 1
ATOM 665 N N . VAL A 1 81 ? -5.918 -0.912 -8.874 1.00 98.75 81 VAL A N 1
ATOM 666 C CA . VAL A 1 81 ? -5.727 0.134 -7.861 1.00 98.75 81 VAL A CA 1
ATOM 667 C C . VAL A 1 81 ? -6.821 1.193 -7.986 1.00 98.75 81 VAL A C 1
ATOM 669 O O . VAL A 1 81 ? -7.449 1.518 -6.982 1.00 98.75 81 VAL A O 1
ATOM 672 N N . ASN A 1 82 ? -7.133 1.655 -9.199 1.00 98.75 82 ASN A N 1
ATOM 673 C CA . ASN A 1 82 ? -8.178 2.645 -9.470 1.00 98.75 82 ASN A CA 1
ATOM 674 C C . ASN A 1 82 ? -9.552 2.189 -8.959 1.00 98.75 82 ASN A C 1
ATOM 676 O O . ASN A 1 82 ? -10.226 2.921 -8.230 1.00 98.75 82 ASN A O 1
ATOM 680 N N . LYS A 1 83 ? -9.945 0.942 -9.255 1.00 98.75 83 LYS A N 1
ATOM 681 C CA . LYS A 1 83 ? -11.194 0.367 -8.738 1.00 98.75 83 LYS A CA 1
ATOM 682 C C . LYS A 1 83 ? -11.249 0.416 -7.208 1.00 98.75 83 LYS A C 1
ATOM 684 O O . LYS A 1 83 ? -12.283 0.763 -6.643 1.00 98.75 83 LYS A O 1
ATOM 689 N N . MET A 1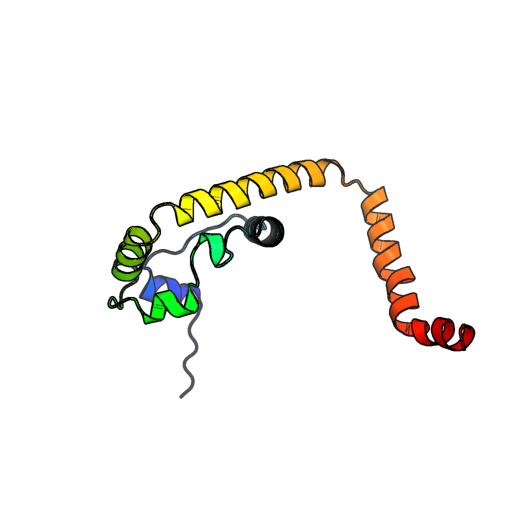 84 ? -10.144 0.106 -6.531 1.00 98.75 84 MET A N 1
ATOM 690 C CA . MET A 1 84 ? -10.100 0.142 -5.069 1.00 98.75 84 MET A CA 1
ATOM 691 C C . MET A 1 84 ? -10.043 1.563 -4.503 1.00 98.75 84 MET A C 1
ATOM 693 O O . MET A 1 84 ? -10.668 1.819 -3.479 1.00 98.75 84 MET A O 1
ATOM 697 N N . VAL A 1 85 ? -9.380 2.508 -5.172 1.00 98.75 85 VAL A N 1
ATOM 698 C CA . VAL A 1 85 ? -9.438 3.932 -4.804 1.00 98.75 85 VAL A CA 1
ATOM 699 C C . VAL A 1 85 ? -10.882 4.430 -4.841 1.00 98.75 85 VAL A C 1
ATOM 701 O O . VAL A 1 85 ? -11.314 5.100 -3.906 1.00 98.75 85 VAL A O 1
ATOM 704 N N . ASN A 1 86 ? -11.656 4.057 -5.863 1.00 98.69 86 ASN A N 1
ATOM 705 C CA . ASN A 1 86 ? -13.079 4.397 -5.934 1.00 98.69 86 ASN A CA 1
ATOM 706 C C . ASN A 1 86 ? -13.870 3.763 -4.777 1.00 98.69 86 ASN A C 1
ATOM 708 O O . ASN A 1 86 ? -14.652 4.453 -4.130 1.00 98.69 86 ASN A O 1
ATOM 712 N N . ASN A 1 87 ? -13.609 2.495 -4.441 1.00 98.62 87 ASN A N 1
ATOM 713 C CA . ASN A 1 87 ? -14.235 1.852 -3.280 1.00 98.62 87 ASN A CA 1
ATOM 714 C C . ASN A 1 87 ? -13.896 2.567 -1.960 1.00 98.62 87 ASN A C 1
ATOM 716 O O . ASN A 1 87 ? -14.786 2.784 -1.141 1.00 98.62 87 ASN A O 1
ATOM 720 N N . LEU A 1 88 ? -12.631 2.951 -1.752 1.00 98.38 88 LEU A N 1
ATOM 721 C CA . LEU A 1 88 ? -12.204 3.707 -0.571 1.00 98.38 88 LEU A CA 1
ATOM 722 C C . LEU A 1 88 ? -12.856 5.091 -0.532 1.00 98.38 88 LEU A C 1
ATOM 724 O O . LEU A 1 88 ? -13.298 5.520 0.529 1.00 98.38 88 LEU A O 1
ATOM 728 N N . ARG A 1 89 ? -12.980 5.766 -1.681 1.00 98.25 89 ARG A N 1
ATOM 729 C CA . ARG A 1 89 ? -13.688 7.049 -1.790 1.00 98.25 89 ARG A CA 1
ATOM 730 C C . ARG A 1 89 ? -15.141 6.920 -1.332 1.00 98.25 89 ARG A C 1
ATOM 732 O O . ARG A 1 89 ? -15.601 7.749 -0.553 1.00 98.25 89 ARG A O 1
ATOM 739 N N . GLU A 1 90 ? -15.841 5.870 -1.756 1.00 98.50 90 GLU A N 1
ATOM 740 C CA . GLU A 1 90 ? -17.211 5.608 -1.299 1.00 98.50 90 GLU A CA 1
ATOM 741 C C . GLU A 1 90 ? -17.272 5.172 0.172 1.00 98.50 90 GLU A C 1
ATOM 743 O O . GLU A 1 90 ? -18.234 5.497 0.865 1.00 98.50 90 GLU A O 1
ATOM 748 N N . ALA A 1 91 ? -16.252 4.477 0.680 1.00 98.25 91 ALA A N 1
ATOM 749 C CA . ALA A 1 91 ? -16.169 4.110 2.092 1.00 98.25 91 ALA A CA 1
ATOM 750 C C . ALA A 1 91 ? -15.992 5.343 2.990 1.00 98.25 91 ALA A C 1
ATOM 752 O O . ALA A 1 91 ? -16.662 5.443 4.013 1.00 98.25 91 ALA A O 1
ATOM 753 N N . ILE A 1 92 ? -15.161 6.309 2.582 1.00 97.69 92 ILE A N 1
ATOM 754 C CA . ILE A 1 92 ? -14.926 7.556 3.325 1.00 97.69 92 ILE A CA 1
ATOM 755 C C . ILE A 1 92 ? -16.229 8.329 3.538 1.00 97.69 92 ILE A C 1
ATOM 757 O O . ILE A 1 92 ? -16.458 8.834 4.632 1.00 97.69 92 ILE A O 1
ATOM 761 N N . LYS A 1 93 ? -17.124 8.362 2.542 1.00 98.31 93 LYS A N 1
ATOM 762 C CA . LYS A 1 93 ? -18.439 9.018 2.671 1.00 98.31 93 LYS A CA 1
ATOM 763 C C . LYS A 1 93 ? -19.317 8.417 3.775 1.00 98.31 93 LYS A C 1
ATOM 765 O O . LYS A 1 93 ? -20.240 9.077 4.233 1.00 98.31 93 LYS A O 1
ATOM 770 N N . LYS A 1 94 ? -19.057 7.169 4.177 1.00 98.19 94 LYS A N 1
ATOM 771 C CA . LYS A 1 94 ? -19.794 6.466 5.240 1.00 98.19 94 LYS A CA 1
ATOM 772 C C . LYS A 1 94 ? -19.200 6.702 6.629 1.00 98.19 94 LYS A C 1
ATOM 774 O O . LYS A 1 94 ? -19.785 6.250 7.609 1.00 98.19 94 LYS A O 1
ATOM 779 N N . ILE A 1 95 ? -18.037 7.348 6.721 1.00 98.44 95 ILE A N 1
ATOM 780 C CA . ILE A 1 95 ? -17.364 7.611 7.990 1.00 98.44 95 ILE A CA 1
ATOM 781 C C . ILE A 1 95 ? -17.917 8.909 8.570 1.00 98.44 95 ILE A C 1
ATOM 783 O O . ILE A 1 95 ? -17.755 9.983 7.995 1.00 98.44 95 ILE A O 1
ATOM 787 N N . ASP A 1 96 ? -18.521 8.805 9.748 1.00 98.50 96 ASP A N 1
ATOM 788 C CA . ASP A 1 96 ? -18.947 9.948 10.545 1.00 98.50 96 ASP A CA 1
ATOM 789 C C . ASP A 1 96 ? -18.203 10.002 11.892 1.00 98.50 96 ASP A C 1
ATOM 791 O O . ASP A 1 96 ? -17.461 9.091 12.280 1.00 98.50 96 ASP A O 1
ATOM 795 N N . LYS A 1 97 ? -18.406 11.094 12.637 1.00 98.56 97 LYS A N 1
ATOM 796 C CA . LYS A 1 97 ? -17.762 11.298 13.943 1.00 98.56 97 LYS A CA 1
ATOM 797 C C . LYS A 1 97 ? -18.163 10.235 14.976 1.00 98.56 97 LYS A C 1
ATOM 799 O O . LYS A 1 97 ? -17.369 9.933 15.864 1.00 98.56 97 LYS A O 1
ATOM 804 N N . SER A 1 98 ? -19.365 9.670 14.870 1.00 98.56 98 SER A N 1
ATOM 805 C CA . SER A 1 98 ? -19.866 8.637 15.784 1.00 98.56 98 SER A CA 1
ATOM 806 C C . SER A 1 98 ? -19.142 7.309 15.560 1.00 98.56 98 SER A C 1
ATOM 808 O O . SER A 1 98 ? -18.661 6.695 16.512 1.00 98.56 98 SER A O 1
ATOM 810 N N . MET A 1 99 ? -18.976 6.903 14.301 1.00 98.62 99 MET A N 1
ATOM 811 C CA . MET A 1 99 ? -18.201 5.730 13.907 1.00 98.62 99 MET A CA 1
ATOM 812 C C . MET A 1 99 ? -16.731 5.877 14.306 1.00 98.62 99 MET A C 1
ATOM 814 O O . MET A 1 99 ? -16.161 4.938 14.860 1.00 98.62 99 MET A O 1
ATOM 818 N N . ILE A 1 100 ? -16.139 7.060 14.095 1.00 98.69 100 ILE A N 1
ATOM 819 C CA . ILE A 1 100 ? -14.767 7.350 14.540 1.00 98.69 100 ILE A CA 1
ATOM 820 C C . ILE A 1 100 ? -14.659 7.200 16.058 1.00 98.69 100 ILE A C 1
ATOM 822 O O . ILE A 1 100 ? -13.749 6.525 16.529 1.00 98.69 100 ILE A O 1
ATOM 826 N N . LYS A 1 101 ? -15.590 7.782 16.826 1.00 98.69 101 LYS A N 1
ATOM 827 C CA . LYS A 1 101 ? -15.593 7.662 18.290 1.00 98.69 101 LYS A CA 1
ATOM 828 C C . LYS A 1 101 ? -15.633 6.195 18.727 1.00 98.69 101 LYS A C 1
ATOM 830 O O . LYS A 1 101 ? -14.781 5.794 19.510 1.00 98.69 101 LYS A O 1
ATOM 835 N N . LYS A 1 102 ? -16.549 5.396 18.169 1.00 98.69 102 LYS A N 1
ATOM 836 C CA . LYS A 1 102 ? -16.654 3.957 18.468 1.00 98.69 102 LYS A CA 1
ATOM 837 C C . LYS A 1 102 ? -15.361 3.209 18.149 1.00 98.69 102 LYS A C 1
ATOM 839 O O . LYS A 1 102 ? -14.915 2.402 18.950 1.00 98.69 102 LYS A O 1
ATOM 844 N N . TRP A 1 103 ? -14.746 3.492 17.000 1.00 98.56 103 TRP A N 1
ATOM 845 C CA . TRP A 1 103 ? -13.479 2.870 16.617 1.00 98.56 103 TRP A CA 1
ATOM 846 C C . TRP A 1 103 ? -12.332 3.247 17.570 1.00 98.56 103 TRP A C 1
ATOM 848 O O . TRP A 1 103 ? -11.518 2.393 17.909 1.00 98.56 103 TRP A O 1
ATOM 858 N N . VAL A 1 104 ? -12.278 4.503 18.033 1.00 98.56 104 VAL A N 1
ATOM 859 C CA . VAL A 1 104 ? -11.283 4.953 19.022 1.00 98.56 104 VAL A CA 1
ATOM 860 C C . VAL A 1 104 ? -11.521 4.298 20.385 1.00 98.56 104 VAL A C 1
ATOM 862 O O . VAL A 1 104 ? -10.563 3.835 20.996 1.00 98.56 104 VAL A O 1
ATOM 865 N N . GLU A 1 105 ? -12.768 4.238 20.857 1.00 98.50 105 GLU A N 1
ATOM 866 C CA . GLU A 1 105 ? -13.122 3.590 22.129 1.00 98.50 105 GLU A CA 1
ATOM 867 C C . GLU A 1 105 ? -12.781 2.092 22.109 1.00 98.50 105 GLU A C 1
ATOM 869 O O . GLU A 1 105 ? -12.102 1.619 23.020 1.00 98.50 105 GLU A O 1
ATOM 874 N N . ASP A 1 106 ? -13.145 1.379 21.039 1.00 98.38 106 ASP A N 1
ATOM 875 C CA . ASP A 1 106 ? -12.782 -0.029 20.823 1.00 98.38 106 ASP A CA 1
ATOM 876 C C . ASP A 1 106 ? -11.258 -0.225 20.837 1.00 98.38 106 ASP A C 1
ATOM 878 O O . ASP A 1 106 ? -10.738 -1.090 21.543 1.00 98.38 106 ASP A O 1
ATOM 882 N N . LEU A 1 107 ? -10.511 0.607 20.102 1.00 97.88 107 LEU A N 1
ATOM 883 C CA . LEU A 1 107 ? -9.055 0.495 20.044 1.00 97.88 107 LEU A CA 1
ATOM 884 C C . LEU A 1 107 ? -8.392 0.765 21.401 1.00 97.88 107 LEU A C 1
ATOM 886 O O . LEU A 1 107 ? -7.509 0.011 21.806 1.00 97.88 107 LEU A O 1
ATOM 890 N N . VAL A 1 108 ? -8.783 1.843 22.082 1.00 98.31 108 VAL A N 1
ATOM 891 C CA . VAL A 1 108 ? -8.107 2.313 23.299 1.00 98.31 108 VAL A CA 1
ATOM 892 C C . VAL A 1 108 ? -8.512 1.494 24.518 1.00 98.31 108 VAL A C 1
ATOM 894 O O . VAL A 1 108 ? -7.640 1.148 25.315 1.00 98.31 108 VAL A O 1
ATOM 897 N N . LEU A 1 109 ? -9.798 1.180 24.675 1.00 97.88 109 LEU A N 1
ATOM 898 C CA . LEU A 1 109 ? -10.323 0.534 25.877 1.00 97.88 109 LEU A CA 1
ATOM 899 C C . LEU A 1 109 ? -10.442 -0.976 25.684 1.00 97.88 109 LEU A C 1
ATOM 901 O O . LEU A 1 109 ? -9.792 -1.743 26.395 1.00 97.88 109 LEU A O 1
ATOM 905 N N . GLU A 1 110 ? -11.248 -1.407 24.716 1.00 96.56 110 GLU A N 1
ATOM 906 C CA . GLU A 1 110 ? -11.665 -2.807 24.599 1.00 96.56 110 GLU A CA 1
ATOM 907 C C . GLU A 1 110 ? -10.510 -3.701 24.139 1.00 96.56 110 GLU A C 1
ATOM 909 O O . GLU A 1 110 ? -10.120 -4.636 24.846 1.00 96.56 110 GLU A O 1
ATOM 914 N N . LYS A 1 111 ? -9.894 -3.382 22.996 1.00 96.25 111 LYS A N 1
ATOM 915 C CA . LYS A 1 111 ? -8.776 -4.156 22.433 1.00 96.25 111 LYS A CA 1
ATOM 916 C C . LYS A 1 111 ? -7.549 -4.151 23.328 1.00 96.25 111 LYS A C 1
ATOM 918 O O . LYS A 1 111 ? -6.905 -5.191 23.458 1.00 96.25 111 LYS A O 1
ATOM 923 N N . THR A 1 112 ? -7.247 -3.025 23.970 1.00 95.88 112 THR A N 1
ATOM 924 C CA . THR A 1 112 ? -6.154 -2.944 24.946 1.00 95.88 112 THR A CA 1
ATOM 925 C C . THR A 1 112 ? -6.424 -3.859 26.133 1.00 95.88 112 THR A C 1
ATOM 927 O O . THR A 1 112 ? -5.569 -4.670 26.488 1.00 95.88 112 THR A O 1
ATOM 930 N N . PHE A 1 113 ? -7.616 -3.777 26.733 1.00 96.00 113 PHE A N 1
ATOM 931 C CA . PHE A 1 113 ? -7.945 -4.593 27.896 1.00 96.00 113 PHE A CA 1
ATOM 932 C C . PHE A 1 113 ? -7.923 -6.083 27.552 1.00 96.00 113 PHE A C 1
ATOM 934 O O . PHE A 1 113 ? -7.261 -6.857 28.242 1.00 96.00 113 PHE A O 1
ATOM 941 N N . ILE A 1 114 ? -8.572 -6.482 26.453 1.00 95.50 114 ILE A N 1
ATOM 942 C CA . ILE A 1 114 ? -8.560 -7.871 25.981 1.00 95.50 114 ILE A CA 1
ATOM 943 C C . ILE A 1 114 ? -7.121 -8.322 25.721 1.00 95.50 114 ILE A C 1
ATOM 945 O O . ILE A 1 114 ? -6.700 -9.339 26.265 1.00 95.50 114 ILE A O 1
ATOM 949 N N . GLY A 1 115 ? -6.342 -7.558 24.951 1.00 94.00 115 GLY A N 1
ATOM 950 C CA . GLY A 1 115 ? -4.970 -7.913 24.584 1.00 94.00 115 GLY A CA 1
ATOM 951 C C . GLY A 1 115 ? -4.023 -8.077 25.776 1.00 94.00 115 GLY A C 1
ATOM 952 O O . GLY A 1 115 ? -3.091 -8.873 25.700 1.00 94.00 115 GLY A O 1
ATOM 953 N N . LEU A 1 116 ? -4.277 -7.382 26.888 1.00 93.62 116 LEU A N 1
ATOM 954 C CA . LEU A 1 116 ? -3.453 -7.461 28.100 1.00 93.62 116 LEU A CA 1
ATOM 955 C C . LEU A 1 116 ? -3.998 -8.431 29.161 1.00 93.62 116 LEU A C 1
ATOM 957 O O . LEU A 1 116 ? -3.243 -8.871 30.025 1.00 93.62 116 LEU A O 1
ATOM 961 N N . ARG A 1 117 ? -5.294 -8.765 29.125 1.00 94.00 117 ARG A N 1
ATOM 962 C CA . ARG A 1 117 ? -5.977 -9.562 30.167 1.00 94.00 117 ARG A CA 1
ATOM 963 C C . ARG A 1 117 ? -6.538 -10.890 29.646 1.00 94.00 117 ARG A C 1
ATOM 965 O O . ARG A 1 117 ? -7.167 -11.623 30.405 1.00 94.00 117 ARG A O 1
ATOM 972 N N . PHE A 1 118 ? -6.298 -11.240 28.378 1.00 90.88 118 PHE A N 1
ATOM 973 C CA . PHE A 1 118 ? -6.860 -12.438 27.734 1.00 90.88 118 PHE A CA 1
ATOM 974 C C . PHE A 1 118 ? -6.583 -13.749 28.489 1.00 90.88 118 PHE A C 1
ATOM 976 O O . PHE A 1 118 ? -7.397 -14.670 28.417 1.00 90.88 118 PHE A O 1
ATOM 983 N N . GLN A 1 119 ? -5.472 -13.843 29.231 1.00 85.94 119 GLN A N 1
ATOM 984 C CA . GLN A 1 119 ? -5.135 -15.027 30.029 1.00 85.94 119 GLN A CA 1
ATOM 985 C C . GLN A 1 119 ? -6.229 -15.382 31.046 1.00 85.94 119 GLN A C 1
ATOM 987 O O . GLN A 1 119 ? -6.524 -16.561 31.229 1.00 85.94 119 GLN A O 1
ATOM 992 N N . GLU A 1 120 ? -6.895 -14.391 31.644 1.00 91.69 120 GLU A N 1
ATOM 993 C CA . GLU A 1 120 ? -7.986 -14.629 32.601 1.00 91.69 120 GLU A CA 1
ATOM 994 C C . GLU A 1 120 ? -9.176 -15.340 31.947 1.00 91.69 120 GLU A C 1
ATOM 996 O O . GLU A 1 120 ? -9.834 -16.173 32.569 1.00 91.69 120 GLU A O 1
ATOM 1001 N N . ALA A 1 121 ? -9.449 -15.040 30.674 1.00 91.38 121 ALA A N 1
ATOM 1002 C CA . ALA A 1 121 ? -10.503 -15.703 29.917 1.00 91.38 121 ALA A CA 1
ATOM 1003 C C . ALA A 1 121 ? -10.125 -17.144 29.537 1.00 91.38 121 ALA A C 1
ATOM 1005 O O . ALA A 1 121 ? -11.005 -18.001 29.484 1.00 91.38 121 ALA A O 1
ATOM 1006 N N . ILE A 1 122 ? -8.838 -17.422 29.292 1.00 91.94 122 ILE A N 1
ATOM 1007 C CA . ILE A 1 122 ? -8.336 -18.778 29.013 1.00 91.94 122 ILE A CA 1
ATOM 1008 C C . ILE A 1 122 ? -8.413 -19.645 30.270 1.00 91.94 122 ILE A C 1
ATOM 1010 O O . ILE A 1 122 ? -8.942 -20.750 30.206 1.00 91.94 122 ILE A O 1
ATOM 1014 N N . LEU A 1 123 ? -7.948 -19.135 31.414 1.00 92.56 123 LEU A N 1
ATOM 1015 C CA . LEU A 1 123 ? -7.945 -19.878 32.679 1.00 92.56 123 LEU A CA 1
ATOM 1016 C C . LEU A 1 123 ? -9.353 -20.253 33.155 1.00 92.56 123 LEU A C 1
ATOM 1018 O O . LEU A 1 123 ? -9.517 -21.280 33.787 1.00 92.56 123 LEU A O 1
ATOM 1022 N N . LYS A 1 124 ? -10.384 -19.469 32.819 1.00 92.12 124 LYS A N 1
ATOM 1023 C CA . LYS A 1 124 ? -11.787 -19.819 33.114 1.00 92.12 124 LYS A CA 1
ATOM 1024 C C . LYS A 1 124 ? -12.334 -20.983 32.280 1.00 92.12 124 LYS A C 1
ATOM 1026 O O . LYS A 1 124 ? -13.432 -21.453 32.566 1.00 92.12 124 LYS A O 1
ATOM 1031 N N . LYS A 1 125 ? -11.649 -21.377 31.203 1.00 89.75 125 LYS A N 1
ATOM 1032 C CA . LYS A 1 125 ? -12.087 -22.445 30.288 1.00 89.75 125 LYS A CA 1
ATOM 1033 C C . LYS A 1 125 ? -11.439 -23.801 30.570 1.00 89.75 125 LYS A C 1
ATOM 1035 O O . LYS A 1 125 ? -11.806 -24.764 29.899 1.00 89.75 125 LYS A O 1
ATOM 1040 N N . ILE A 1 126 ? -10.477 -23.854 31.486 1.00 83.69 126 ILE A N 1
ATOM 1041 C CA . ILE A 1 126 ? -9.748 -25.058 31.898 1.00 83.69 126 ILE A CA 1
ATOM 1042 C C . ILE A 1 126 ? -10.134 -25.339 33.345 1.00 83.69 126 ILE A C 1
ATOM 1044 O O . ILE A 1 126 ? -10.432 -26.514 33.640 1.00 83.69 126 ILE A O 1
#

Mean predicted aligned error: 4.32 Å

Nearest PDB structures (foldseek):
  2nca-assembly1_A  TM=3.210E-01  e=9.743E+00  Homo sapiens

Sequence (126 aa):
MLIKIKNEELIQELIGEIKEFPRYTTQILNLANQNAQGTRPRVVGQLSELIKECPENTYEGWKQWYLSKYPNSIKYATEKVNKMVNNLREAIKKIDKSMIKKWVEDLVLEKTFIGLRFQEAILKKI